Protein AF-A0A538IRC2-F1 (afdb_monomer_lite)

Foldseek 3Di:
DDDQDPVNVVVVVCVVCVVCVVVVVVVVVVVVCVVDVVVDDDDQPPLRPDDDVSSVVSVVCVVVVPDDPPDDDDDQDDPDPDDCPDPVSVVVVVVVVVVD

pLDDT: mean 81.69, std 11.13, range [45.69, 97.06]

Sequence (100 aa):
METRNFAARAGRRSAQHRKIAIFGWLAFVIVAVFVGGALGTRHIKDENQGNGESRTAAQVIAKAGLKERATEQVLVQSRGSLRAEDPAFRAAVLDVQRRV

Secondary structure (DSSP, 8-state):
-----HHHHHHHHHHHTHHHHHHHHHHHHHHHHHHHHHH---PPPGGGTS-HHHHHHHHHHHHTT-PPP---------SSS--TTSHHHHHHHHHHHHH-

Structure (mmCIF, N/CA/C/O backbone):
data_AF-A0A538IRC2-F1
#
_entry.id   AF-A0A538IRC2-F1
#
loop_
_atom_site.group_PDB
_atom_site.id
_atom_site.type_symbol
_atom_site.label_atom_id
_atom_site.label_alt_id
_atom_site.label_comp_id
_atom_site.label_asym_id
_atom_site.label_entity_id
_atom_site.label_seq_id
_atom_site.pdbx_PDB_ins_code
_atom_site.Cartn_x
_atom_site.Cartn_y
_atom_site.Cartn_z
_atom_site.occupancy
_atom_site.B_iso_or_equiv
_atom_site.auth_seq_id
_atom_site.auth_comp_id
_atom_site.auth_asym_id
_atom_site.auth_atom_id
_atom_site.pdbx_PDB_model_num
ATOM 1 N N . MET A 1 1 ? 34.275 32.747 -28.994 1.00 45.69 1 MET A N 1
ATOM 2 C CA . MET A 1 1 ? 34.131 31.388 -29.557 1.00 45.69 1 MET A CA 1
ATOM 3 C C . MET A 1 1 ? 33.345 30.565 -28.553 1.00 45.69 1 MET A C 1
ATOM 5 O O . MET A 1 1 ? 33.890 30.207 -27.521 1.00 45.69 1 MET A O 1
ATOM 9 N N . GLU A 1 2 ? 32.046 30.386 -28.781 1.00 56.34 2 GLU A N 1
ATOM 10 C CA . GLU A 1 2 ? 31.153 29.717 -27.829 1.00 56.34 2 GLU A CA 1
ATOM 11 C C . GLU A 1 2 ? 31.407 28.203 -27.871 1.00 56.34 2 GLU A C 1
ATOM 13 O O . GLU A 1 2 ? 31.099 27.515 -28.850 1.00 56.34 2 GLU A O 1
ATOM 18 N N . THR A 1 3 ? 32.055 27.684 -26.832 1.00 57.34 3 THR A N 1
ATOM 19 C CA . THR A 1 3 ? 32.285 26.254 -26.635 1.00 57.34 3 THR A CA 1
ATOM 20 C C . THR A 1 3 ? 30.932 25.563 -26.497 1.00 57.34 3 THR A C 1
ATOM 22 O O . THR A 1 3 ? 30.244 25.675 -25.489 1.00 57.34 3 THR A O 1
ATOM 25 N N . ARG A 1 4 ? 30.504 24.857 -27.549 1.00 60.78 4 ARG A N 1
ATOM 26 C CA . ARG A 1 4 ? 29.235 24.116 -27.566 1.00 60.78 4 ARG A CA 1
ATOM 27 C C . ARG A 1 4 ? 29.203 23.094 -26.425 1.00 60.78 4 ARG A C 1
ATOM 29 O O . ARG A 1 4 ? 29.817 22.032 -26.534 1.00 60.78 4 ARG A O 1
ATOM 36 N N . ASN A 1 5 ? 28.445 23.406 -25.376 1.00 73.19 5 ASN A N 1
ATOM 37 C CA . ASN A 1 5 ? 28.228 22.549 -24.213 1.00 73.19 5 ASN A CA 1
ATOM 38 C C . ASN A 1 5 ? 27.756 21.142 -24.629 1.00 73.19 5 ASN A C 1
ATOM 40 O O . ASN A 1 5 ? 26.929 20.990 -25.535 1.00 73.19 5 ASN A O 1
ATOM 44 N N . PHE A 1 6 ? 28.261 20.099 -23.960 1.00 71.12 6 PHE A N 1
ATOM 45 C CA . PHE A 1 6 ? 27.916 18.691 -24.230 1.00 71.12 6 PHE A CA 1
ATOM 46 C C . PHE A 1 6 ? 26.399 18.451 -24.248 1.00 71.12 6 PHE A C 1
ATOM 48 O O . PHE A 1 6 ? 25.894 17.768 -25.140 1.00 71.12 6 PHE A O 1
ATOM 55 N N . ALA A 1 7 ? 25.669 19.099 -23.336 1.00 70.94 7 ALA A N 1
ATOM 56 C CA . ALA A 1 7 ? 24.211 19.065 -23.279 1.00 70.94 7 ALA A CA 1
ATOM 57 C C . ALA A 1 7 ? 23.549 19.596 -24.567 1.00 70.94 7 ALA A C 1
ATOM 59 O O . ALA A 1 7 ? 22.601 18.993 -25.065 1.00 70.94 7 ALA A O 1
ATOM 60 N N . ALA A 1 8 ? 24.088 20.660 -25.176 1.00 69.88 8 ALA A N 1
ATOM 61 C CA . ALA A 1 8 ? 23.563 21.228 -26.420 1.00 69.88 8 ALA A CA 1
ATOM 62 C C . ALA A 1 8 ? 23.820 20.316 -27.636 1.00 69.88 8 ALA A C 1
ATOM 64 O O . ALA A 1 8 ? 22.990 20.227 -28.545 1.00 69.88 8 ALA A O 1
ATOM 65 N N . ARG A 1 9 ? 24.945 19.587 -27.658 1.00 68.50 9 ARG A N 1
ATOM 66 C CA . ARG A 1 9 ? 25.232 18.582 -28.703 1.00 68.50 9 ARG A CA 1
ATOM 67 C C . ARG A 1 9 ? 24.367 17.330 -28.545 1.00 68.50 9 ARG A C 1
ATOM 69 O O . ARG A 1 9 ? 23.848 16.836 -29.548 1.00 68.50 9 ARG A O 1
ATOM 76 N N . ALA A 1 10 ? 24.178 16.860 -27.313 1.00 67.56 10 ALA A N 1
ATOM 77 C CA . ALA A 1 10 ? 23.300 15.736 -26.999 1.00 67.56 10 ALA A CA 1
ATOM 78 C C . ALA A 1 10 ? 21.831 16.062 -27.328 1.00 67.56 10 ALA A C 1
ATOM 80 O O . ALA A 1 10 ? 21.163 15.287 -28.014 1.00 67.56 10 ALA A O 1
ATOM 81 N N . GLY A 1 11 ? 21.364 17.258 -26.955 1.00 64.69 11 GLY A N 1
ATOM 82 C CA . GLY A 1 11 ? 20.019 17.746 -27.267 1.00 64.69 11 GLY A CA 1
ATOM 83 C C . GLY A 1 11 ? 19.762 17.890 -28.769 1.00 64.69 11 GLY A C 1
ATOM 84 O O . GLY A 1 11 ? 18.716 17.463 -29.257 1.00 64.69 11 GLY A O 1
ATOM 85 N N . ARG A 1 12 ? 20.735 18.398 -29.545 1.00 67.44 12 ARG A N 1
ATOM 86 C CA . ARG A 1 12 ? 20.579 18.546 -31.005 1.00 67.44 12 ARG A CA 1
ATOM 87 C C . ARG A 1 12 ? 20.449 17.202 -31.726 1.00 67.44 12 ARG A C 1
ATOM 89 O O . ARG A 1 12 ? 19.615 17.080 -32.621 1.00 67.44 12 ARG A O 1
ATOM 96 N N . ARG A 1 13 ? 21.216 16.185 -31.313 1.00 61.47 13 ARG A N 1
ATOM 97 C CA . ARG A 1 13 ? 21.066 14.810 -31.827 1.00 61.47 13 ARG A CA 1
ATOM 98 C C . ARG A 1 13 ? 19.733 14.178 -31.415 1.00 61.47 13 ARG A C 1
ATOM 100 O O . ARG A 1 13 ? 19.132 13.489 -32.236 1.00 61.47 13 ARG A O 1
ATOM 107 N N . SER A 1 14 ? 19.257 14.452 -30.197 1.00 60.19 14 SER A N 1
ATOM 108 C CA . SER A 1 14 ? 17.951 13.976 -29.719 1.00 60.19 14 SER A CA 1
ATOM 109 C C . SER A 1 14 ? 16.794 14.558 -30.545 1.00 60.19 14 SER A C 1
ATOM 111 O O . SER A 1 14 ? 15.909 13.824 -30.981 1.00 60.19 14 SER A O 1
ATOM 113 N N . ALA A 1 15 ? 16.854 15.853 -30.882 1.00 63.75 15 ALA A N 1
ATOM 114 C CA . ALA A 1 15 ? 15.852 16.512 -31.724 1.00 63.75 15 ALA A CA 1
ATOM 115 C C . ALA A 1 15 ? 15.869 16.021 -33.189 1.00 63.75 15 ALA A C 1
ATOM 117 O O . ALA A 1 15 ? 14.813 15.856 -33.802 1.00 63.75 15 ALA A O 1
ATOM 118 N N . GLN A 1 16 ? 17.054 15.749 -33.751 1.00 69.44 16 GLN A N 1
ATOM 119 C CA . GLN A 1 16 ? 17.197 15.272 -35.135 1.00 69.44 16 GLN A CA 1
ATOM 120 C C . GLN A 1 16 ? 16.758 13.808 -35.316 1.00 69.44 16 GLN A C 1
ATOM 122 O O . GLN A 1 16 ? 16.128 13.484 -36.321 1.00 69.44 16 GLN A O 1
ATOM 127 N N . HIS A 1 17 ? 17.006 12.938 -34.331 1.00 72.44 17 HIS A N 1
ATOM 128 C CA . HIS A 1 17 ? 16.613 11.522 -34.363 1.00 72.44 17 HIS A CA 1
ATOM 129 C C . HIS A 1 17 ? 15.595 11.170 -33.271 1.00 72.44 17 HIS A C 1
ATOM 131 O O . HIS A 1 17 ? 15.711 10.143 -32.602 1.00 72.44 17 HIS A O 1
ATOM 137 N N . ARG A 1 18 ? 14.551 11.998 -33.134 1.00 75.44 18 ARG A N 1
ATOM 138 C CA . ARG A 1 18 ? 13.490 11.852 -32.119 1.00 75.44 18 ARG A CA 1
ATOM 139 C C . ARG A 1 18 ? 12.931 10.431 -31.986 1.00 75.44 18 ARG A C 1
ATOM 141 O O . ARG A 1 18 ? 12.714 9.963 -30.879 1.00 75.44 18 ARG A O 1
ATOM 148 N N . LYS A 1 19 ? 12.755 9.711 -33.104 1.00 76.94 19 LYS A N 1
ATOM 149 C CA . LYS A 1 19 ? 12.246 8.329 -33.098 1.00 76.94 19 LYS A CA 1
ATOM 150 C C . LYS A 1 19 ? 13.201 7.378 -32.369 1.00 76.94 19 LYS A C 1
ATOM 152 O O . LYS A 1 19 ? 12.755 6.614 -31.528 1.00 76.94 19 LYS A O 1
ATOM 157 N N . ILE A 1 20 ? 14.506 7.461 -32.642 1.00 83.50 20 ILE A N 1
ATOM 158 C CA . ILE A 1 20 ? 15.522 6.605 -32.008 1.00 83.50 20 ILE A CA 1
ATOM 159 C C . ILE A 1 20 ? 15.628 6.924 -30.515 1.00 83.50 20 ILE A C 1
ATOM 161 O O . ILE A 1 20 ? 15.700 6.008 -29.704 1.00 83.50 20 ILE A O 1
ATOM 165 N N . ALA A 1 21 ? 15.577 8.207 -30.145 1.00 84.00 21 ALA A N 1
ATOM 166 C CA . ALA A 1 21 ? 15.592 8.618 -28.743 1.00 84.00 21 ALA A CA 1
ATOM 167 C C . ALA A 1 21 ? 14.378 8.071 -27.968 1.00 84.00 21 ALA A C 1
ATOM 169 O O . ALA A 1 21 ? 14.545 7.529 -26.878 1.00 84.00 21 ALA A O 1
ATOM 170 N N . ILE A 1 22 ? 13.177 8.145 -28.555 1.00 86.81 22 ILE A N 1
ATOM 171 C CA . ILE A 1 22 ? 11.945 7.612 -27.954 1.00 86.81 22 ILE A CA 1
ATOM 172 C C . ILE A 1 22 ? 12.010 6.088 -27.828 1.00 86.81 22 ILE A C 1
ATOM 174 O O . ILE A 1 22 ? 11.753 5.564 -26.749 1.00 86.81 22 ILE A O 1
ATOM 178 N N . PHE A 1 23 ? 12.383 5.368 -28.891 1.00 92.44 23 PHE A N 1
ATOM 179 C CA . PHE A 1 23 ? 12.468 3.905 -28.842 1.00 92.44 23 PHE A CA 1
ATOM 180 C C . PHE A 1 23 ? 13.554 3.414 -27.882 1.00 92.44 23 PHE A C 1
ATOM 182 O O . PHE A 1 23 ? 13.325 2.446 -27.164 1.00 92.44 23 PHE A O 1
ATOM 189 N N . GLY A 1 24 ? 14.702 4.093 -27.815 1.00 92.56 24 GLY A N 1
ATOM 190 C CA . GLY A 1 24 ? 15.754 3.778 -26.848 1.00 92.56 24 GLY A CA 1
ATOM 191 C C . GLY A 1 24 ? 15.304 4.008 -25.405 1.00 92.56 24 GLY A C 1
ATOM 192 O O . GLY A 1 24 ? 15.522 3.151 -24.551 1.00 92.56 24 GLY A O 1
ATOM 193 N N . TRP A 1 25 ? 14.618 5.124 -2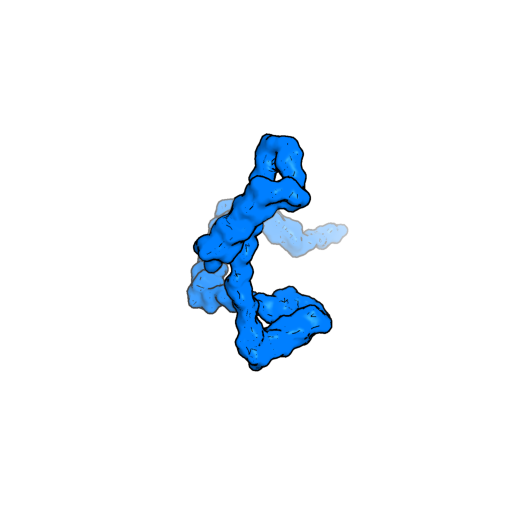5.141 1.00 93.44 25 TRP A N 1
ATOM 194 C CA . TRP A 1 25 ? 14.038 5.396 -23.825 1.00 93.44 25 TRP A CA 1
ATOM 195 C C . TRP A 1 25 ? 12.965 4.367 -23.446 1.00 93.44 25 TRP A C 1
ATOM 197 O O . TRP A 1 25 ? 13.007 3.828 -22.344 1.00 93.44 25 TRP A O 1
ATOM 207 N N . LEU A 1 26 ? 12.058 4.024 -24.367 1.00 95.88 26 LEU A N 1
ATOM 208 C CA . LEU A 1 26 ? 11.038 2.997 -24.137 1.00 95.88 26 LEU A CA 1
ATOM 209 C C . LEU A 1 26 ? 11.659 1.625 -23.872 1.00 95.88 26 LEU A C 1
ATOM 211 O O . LEU A 1 26 ? 11.253 0.950 -22.932 1.00 95.88 26 LEU A O 1
ATOM 215 N N . ALA A 1 27 ? 12.661 1.223 -24.656 1.00 96.00 27 ALA A N 1
ATOM 216 C CA . ALA A 1 27 ? 13.372 -0.033 -24.441 1.00 96.00 27 ALA A CA 1
ATOM 217 C C . ALA A 1 27 ? 14.030 -0.073 -23.054 1.00 96.00 27 ALA A C 1
ATOM 219 O O . ALA A 1 27 ? 13.901 -1.068 -22.343 1.00 96.00 27 ALA A O 1
ATOM 220 N N . PHE A 1 28 ? 14.669 1.022 -22.633 1.00 96.25 28 PHE A N 1
ATOM 221 C CA . PHE A 1 28 ? 15.228 1.145 -21.287 1.00 96.25 28 PHE A CA 1
ATOM 222 C C . PHE A 1 28 ? 14.156 1.010 -20.195 1.00 96.25 28 PHE A C 1
ATOM 224 O O . PHE A 1 28 ? 14.354 0.254 -19.246 1.00 96.25 28 PHE A O 1
ATOM 231 N N . VAL A 1 29 ? 13.011 1.689 -20.337 1.00 96.50 29 VAL A N 1
ATOM 232 C CA . VAL A 1 29 ? 11.895 1.594 -19.379 1.00 96.50 29 VAL A CA 1
ATOM 233 C C . VAL A 1 29 ? 11.362 0.166 -19.296 1.00 96.50 29 VAL A C 1
ATOM 235 O O . VAL A 1 29 ? 11.179 -0.346 -18.195 1.00 96.50 29 VAL A O 1
ATOM 238 N N . ILE A 1 30 ? 11.160 -0.496 -20.437 1.00 97.06 30 ILE A N 1
ATOM 239 C CA . ILE A 1 30 ? 10.709 -1.891 -20.492 1.00 97.06 30 ILE A CA 1
ATOM 240 C C . ILE A 1 30 ? 11.677 -2.784 -19.709 1.00 97.06 30 ILE A C 1
ATOM 242 O O . ILE A 1 30 ? 11.251 -3.519 -18.819 1.00 97.06 30 ILE A O 1
ATOM 246 N N . VAL A 1 31 ? 12.980 -2.676 -19.982 1.00 96.25 31 VAL A N 1
ATOM 247 C CA . VAL A 1 31 ? 14.008 -3.442 -19.264 1.00 96.25 31 VAL A CA 1
ATOM 248 C C . VAL A 1 31 ? 13.969 -3.146 -17.763 1.00 96.25 31 VAL A C 1
ATOM 250 O O . VAL A 1 31 ? 13.969 -4.080 -16.965 1.00 96.25 31 VAL A O 1
ATOM 253 N N . ALA A 1 32 ? 13.879 -1.877 -17.362 1.00 94.94 32 ALA A N 1
ATOM 254 C CA . ALA A 1 32 ? 13.826 -1.490 -15.955 1.00 94.94 32 ALA A CA 1
ATOM 255 C C . ALA A 1 32 ? 12.596 -2.064 -15.230 1.00 94.94 32 ALA A C 1
ATOM 257 O O . ALA A 1 32 ? 12.724 -2.543 -14.103 1.00 94.94 32 ALA A O 1
ATOM 258 N N . VAL A 1 33 ? 11.426 -2.067 -15.877 1.00 93.44 33 VAL A N 1
ATOM 259 C CA . VAL A 1 33 ? 10.190 -2.640 -15.320 1.00 93.44 33 VAL A CA 1
ATOM 260 C C . VAL A 1 33 ? 10.311 -4.153 -15.160 1.00 93.44 33 VAL A C 1
ATOM 262 O O . VAL A 1 33 ? 9.991 -4.671 -14.093 1.00 93.44 33 VAL A O 1
ATOM 265 N N . PHE A 1 34 ? 10.810 -4.866 -16.175 1.00 93.94 34 PHE A N 1
ATOM 266 C CA . PHE A 1 34 ? 10.985 -6.320 -16.091 1.00 93.94 34 PHE A CA 1
ATOM 267 C C . PHE A 1 34 ? 12.012 -6.716 -15.027 1.00 93.94 34 PHE A C 1
ATOM 269 O O . PHE A 1 34 ? 11.749 -7.616 -14.233 1.00 93.94 34 PHE A O 1
ATOM 276 N N . VAL A 1 35 ? 13.153 -6.025 -14.970 1.00 93.44 35 VAL A N 1
ATOM 277 C CA . VAL A 1 35 ? 14.189 -6.281 -13.960 1.00 93.44 35 VAL A CA 1
ATOM 278 C C . VAL A 1 35 ? 13.673 -5.956 -12.556 1.00 93.44 35 VAL A C 1
ATOM 280 O O . VAL A 1 35 ? 13.811 -6.777 -11.652 1.00 93.44 35 VAL A O 1
ATOM 283 N N . GLY A 1 36 ? 13.035 -4.797 -12.364 1.00 86.56 36 GLY A N 1
ATOM 284 C CA . GLY A 1 36 ? 12.468 -4.400 -11.072 1.00 86.56 36 GLY A CA 1
ATOM 285 C C . GLY A 1 36 ? 11.345 -5.328 -10.604 1.00 86.56 36 GLY A C 1
ATOM 286 O O . GLY A 1 36 ? 11.298 -5.692 -9.431 1.00 86.56 36 GLY A O 1
ATOM 287 N N . GLY A 1 37 ? 10.483 -5.768 -11.524 1.00 87.00 37 GLY A N 1
ATOM 288 C CA . GLY A 1 37 ? 9.427 -6.738 -11.241 1.00 87.00 37 GLY A CA 1
ATOM 289 C C . GLY A 1 37 ? 9.970 -8.121 -10.876 1.00 87.00 37 GLY A C 1
ATOM 290 O O . GLY A 1 37 ? 9.490 -8.724 -9.920 1.00 87.00 37 GLY A O 1
ATOM 291 N N . ALA A 1 38 ? 10.999 -8.605 -11.580 1.00 85.00 38 ALA A N 1
ATOM 292 C CA . ALA A 1 38 ? 11.610 -9.911 -11.316 1.00 85.00 38 ALA A CA 1
ATOM 293 C C . ALA A 1 38 ? 12.365 -9.968 -9.977 1.00 85.00 38 ALA A C 1
ATOM 295 O O . ALA A 1 38 ? 12.385 -11.011 -9.326 1.00 85.00 38 ALA A O 1
ATOM 296 N N . LEU A 1 39 ? 12.978 -8.858 -9.555 1.00 85.25 39 LEU A N 1
ATOM 297 C CA . LEU A 1 39 ? 13.692 -8.769 -8.275 1.00 85.25 39 LEU A CA 1
ATOM 298 C C . LEU A 1 39 ? 12.752 -8.608 -7.066 1.00 85.25 39 LEU A C 1
ATOM 300 O O . LEU A 1 39 ? 13.172 -8.860 -5.935 1.00 85.25 39 LEU A O 1
ATOM 304 N N . GLY A 1 40 ? 11.490 -8.232 -7.300 1.00 74.38 40 GLY A N 1
ATOM 305 C CA . GLY A 1 40 ? 10.486 -8.004 -6.264 1.00 74.38 40 GLY A CA 1
ATOM 306 C C . GLY 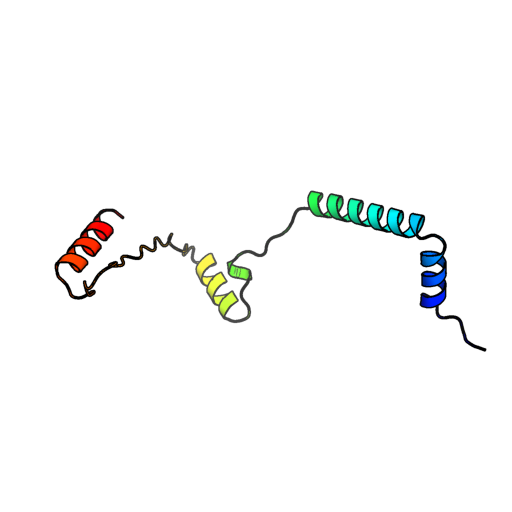A 1 40 ? 10.721 -6.725 -5.449 1.00 74.38 40 GLY A C 1
ATOM 307 O O . GLY A 1 40 ? 11.839 -6.229 -5.297 1.00 74.38 40 GLY A O 1
ATOM 308 N N . THR A 1 41 ? 9.647 -6.165 -4.890 1.00 75.38 41 THR A N 1
ATOM 309 C CA . THR A 1 41 ? 9.706 -4.972 -4.037 1.00 75.38 41 THR A CA 1
ATOM 310 C C . THR A 1 41 ? 9.882 -5.356 -2.570 1.00 75.38 41 THR A C 1
ATOM 312 O O . THR A 1 41 ? 9.075 -6.082 -1.990 1.00 75.38 41 THR A O 1
ATOM 315 N N . ARG A 1 42 ? 10.930 -4.832 -1.921 1.00 78.12 42 ARG A N 1
ATOM 316 C CA . ARG A 1 42 ? 11.057 -4.914 -0.460 1.00 78.12 42 ARG A CA 1
ATOM 317 C C . ARG A 1 42 ? 10.247 -3.797 0.179 1.00 78.12 42 ARG A C 1
ATOM 319 O O . ARG A 1 42 ? 10.686 -2.651 0.219 1.00 78.12 42 ARG A O 1
ATOM 326 N N . HIS A 1 43 ? 9.069 -4.143 0.679 1.00 77.12 43 HIS A N 1
ATOM 327 C CA . HIS A 1 43 ? 8.249 -3.215 1.442 1.00 77.12 43 HIS A CA 1
ATOM 328 C C . HIS A 1 43 ? 8.844 -2.993 2.834 1.00 77.12 43 HIS A C 1
ATOM 330 O O . HIS A 1 43 ? 9.334 -3.921 3.484 1.00 77.12 43 HIS A O 1
ATOM 336 N N . ILE A 1 44 ? 8.815 -1.742 3.285 1.00 77.31 44 ILE A N 1
ATOM 337 C CA . ILE A 1 44 ? 9.170 -1.389 4.656 1.00 77.31 44 ILE A CA 1
ATOM 338 C C . ILE A 1 44 ? 8.062 -1.934 5.558 1.00 77.31 44 ILE A C 1
ATOM 340 O O . ILE A 1 44 ? 6.890 -1.651 5.324 1.00 77.31 44 ILE A O 1
ATOM 344 N N . LYS A 1 45 ? 8.431 -2.722 6.573 1.00 75.38 45 LYS A N 1
ATOM 345 C CA . LYS A 1 45 ? 7.469 -3.210 7.571 1.00 75.38 45 LYS A CA 1
ATOM 346 C C . LYS A 1 45 ? 6.846 -2.035 8.328 1.00 75.38 45 LYS A C 1
ATOM 348 O O . LYS A 1 45 ? 7.536 -1.036 8.530 1.00 75.38 45 LYS A O 1
ATOM 353 N N . ASP A 1 46 ? 5.605 -2.157 8.780 1.00 73.69 46 ASP A N 1
ATOM 354 C CA . ASP A 1 46 ? 4.880 -1.055 9.429 1.00 73.69 46 ASP A CA 1
ATOM 355 C C . ASP A 1 46 ? 5.636 -0.491 10.643 1.00 73.69 46 ASP A C 1
ATOM 357 O O . ASP A 1 46 ? 5.773 0.727 10.775 1.00 73.69 46 ASP A O 1
ATOM 361 N N . GLU A 1 47 ? 6.298 -1.344 11.439 1.00 72.44 47 GLU A N 1
ATOM 362 C CA . GLU A 1 47 ? 7.112 -0.901 12.582 1.00 72.44 47 GLU A CA 1
ATOM 363 C C . GLU A 1 47 ? 8.357 -0.074 12.193 1.00 72.44 47 GLU A C 1
ATOM 365 O O . GLU A 1 47 ? 9.025 0.525 13.036 1.00 72.44 47 GLU A O 1
ATOM 370 N N . ASN A 1 48 ? 8.689 -0.043 10.902 1.00 74.56 48 ASN A N 1
ATOM 371 C CA . ASN A 1 48 ? 9.836 0.643 10.317 1.00 74.56 48 ASN A CA 1
ATOM 372 C C . ASN A 1 48 ? 9.449 1.854 9.450 1.00 74.56 48 ASN A C 1
ATOM 374 O O . ASN A 1 48 ? 10.347 2.483 8.883 1.00 74.56 48 ASN A O 1
ATOM 378 N N . GLN A 1 49 ? 8.161 2.186 9.327 1.00 79.62 49 GLN A N 1
ATOM 379 C CA . GLN A 1 49 ? 7.711 3.378 8.592 1.00 79.62 49 GLN A CA 1
ATOM 380 C C . GLN A 1 49 ? 7.863 4.666 9.419 1.00 79.62 49 GLN A C 1
ATOM 382 O O . GLN A 1 49 ? 8.003 5.748 8.856 1.00 79.62 49 GLN A O 1
ATOM 387 N N . GLY A 1 50 ? 7.880 4.550 10.752 1.00 77.69 50 GLY A N 1
ATOM 388 C CA . GLY A 1 50 ? 8.091 5.675 11.662 1.00 77.69 50 GLY A CA 1
ATOM 389 C C . GLY A 1 50 ? 9.537 6.189 11.702 1.00 77.69 50 GLY A C 1
ATOM 390 O O . GLY A 1 50 ? 10.495 5.485 11.356 1.00 77.69 50 GLY A O 1
ATOM 391 N N . ASN A 1 51 ? 9.691 7.414 12.214 1.00 77.38 51 ASN A N 1
ATOM 392 C CA . ASN A 1 51 ? 10.972 8.098 12.409 1.00 77.38 51 ASN A CA 1
ATOM 393 C C . ASN A 1 51 ? 11.260 8.305 13.907 1.00 77.38 51 ASN A C 1
ATOM 395 O O . ASN A 1 51 ? 10.331 8.477 14.695 1.00 77.38 51 ASN A O 1
ATOM 399 N N . GLY A 1 52 ? 12.540 8.316 14.295 1.00 85.50 52 GLY A N 1
ATOM 400 C CA . GLY A 1 52 ? 12.968 8.623 15.668 1.00 85.50 52 GLY A CA 1
ATOM 401 C C . GLY A 1 52 ? 12.385 7.683 16.731 1.00 85.50 52 GLY A C 1
ATOM 402 O O . GLY A 1 52 ? 12.341 6.467 16.537 1.00 85.50 52 GLY A O 1
ATOM 403 N N . GLU A 1 53 ? 11.928 8.251 17.850 1.00 84.50 53 GLU A N 1
ATOM 404 C CA . GLU A 1 53 ? 11.385 7.502 18.995 1.00 84.50 53 GLU A CA 1
ATOM 405 C C . GLU A 1 53 ? 10.119 6.707 18.652 1.00 84.50 53 GLU A C 1
ATOM 407 O O . GLU A 1 53 ? 9.941 5.596 19.152 1.00 84.50 53 GLU A O 1
ATOM 412 N N . SER A 1 54 ? 9.288 7.202 17.728 1.00 80.56 54 SER A N 1
ATOM 413 C CA . SER A 1 54 ? 8.089 6.493 17.264 1.00 80.56 54 SER A CA 1
ATOM 414 C C . SER A 1 54 ? 8.433 5.167 16.581 1.00 80.56 54 SER A C 1
ATOM 416 O O . SER A 1 54 ? 7.728 4.175 16.760 1.00 80.56 54 SER A O 1
ATOM 418 N N . ARG A 1 55 ? 9.553 5.115 15.843 1.00 83.62 55 ARG A N 1
ATOM 419 C CA . ARG A 1 55 ? 10.072 3.869 15.256 1.00 83.62 55 ARG A CA 1
ATOM 420 C C . ARG A 1 55 ? 10.493 2.888 16.343 1.00 83.62 55 ARG A C 1
ATOM 422 O O . ARG A 1 55 ? 10.168 1.707 16.278 1.00 83.62 55 ARG A O 1
ATOM 429 N N . THR A 1 56 ? 11.220 3.381 17.343 1.00 82.81 56 THR A N 1
ATOM 430 C CA . THR A 1 56 ? 11.709 2.566 18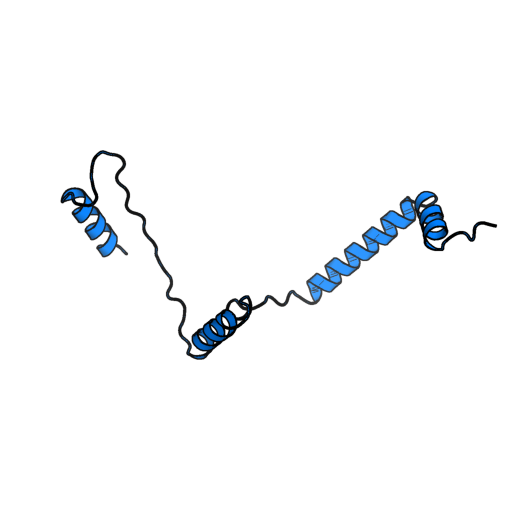.458 1.00 82.81 56 THR A CA 1
ATOM 431 C C . THR A 1 56 ? 10.545 1.965 19.237 1.00 82.81 56 THR A C 1
ATOM 433 O O . THR A 1 56 ? 10.546 0.763 19.492 1.00 82.81 56 THR A O 1
ATOM 436 N N . ALA A 1 57 ? 9.519 2.762 19.541 1.00 82.50 57 ALA A N 1
ATOM 437 C CA . ALA A 1 57 ? 8.310 2.287 20.205 1.00 82.50 57 ALA A CA 1
ATOM 438 C C . ALA A 1 57 ? 7.600 1.195 19.387 1.00 82.50 57 ALA A C 1
ATOM 440 O O . ALA A 1 57 ? 7.331 0.116 19.916 1.00 82.50 57 ALA A O 1
ATOM 441 N N . ALA A 1 58 ? 7.378 1.420 18.087 1.00 82.25 58 ALA A N 1
ATOM 442 C CA . ALA A 1 58 ? 6.740 0.436 17.211 1.00 82.25 58 ALA A CA 1
ATOM 443 C C . ALA A 1 58 ? 7.542 -0.876 17.117 1.00 82.25 58 ALA A C 1
ATOM 445 O O . ALA A 1 58 ? 6.977 -1.968 17.192 1.00 82.25 58 ALA A O 1
ATOM 446 N N . GLN A 1 59 ? 8.874 -0.794 17.036 1.00 83.81 59 GLN A N 1
ATOM 447 C CA . GLN A 1 59 ? 9.743 -1.973 17.049 1.00 83.81 59 GLN A CA 1
ATOM 448 C C . GLN A 1 59 ? 9.700 -2.730 18.381 1.00 83.81 59 GLN A C 1
ATOM 450 O O . GLN A 1 59 ? 9.778 -3.958 18.378 1.00 83.81 59 GLN A O 1
ATOM 455 N N . VAL A 1 60 ? 9.603 -2.030 19.515 1.00 84.69 60 VAL A N 1
ATOM 456 C CA . VAL A 1 60 ? 9.480 -2.658 20.841 1.00 84.69 60 VAL A CA 1
ATOM 457 C C . VAL A 1 60 ? 8.148 -3.396 20.964 1.00 84.69 60 VAL A C 1
ATOM 459 O O . VAL A 1 60 ? 8.144 -4.554 21.376 1.00 84.69 60 VAL A O 1
ATOM 462 N N . ILE A 1 61 ? 7.044 -2.777 20.538 1.00 82.81 61 ILE A N 1
ATOM 463 C CA . ILE A 1 61 ? 5.707 -3.394 20.516 1.00 82.81 61 ILE A CA 1
ATOM 464 C C . ILE A 1 61 ? 5.720 -4.661 19.647 1.00 82.81 61 ILE A C 1
ATOM 466 O O . ILE A 1 61 ? 5.316 -5.733 20.106 1.00 82.81 61 ILE A O 1
ATOM 470 N N . ALA A 1 62 ? 6.278 -4.571 18.436 1.00 81.75 62 ALA A N 1
ATOM 471 C CA . ALA A 1 62 ? 6.400 -5.708 17.526 1.00 81.75 62 ALA A CA 1
ATOM 472 C C . ALA A 1 62 ? 7.276 -6.838 18.103 1.00 81.75 62 ALA A C 1
ATOM 474 O O . ALA A 1 62 ? 6.903 -8.011 18.028 1.00 81.75 62 ALA A O 1
ATOM 475 N N . LYS A 1 63 ? 8.419 -6.507 18.726 1.00 82.19 63 LYS A N 1
ATOM 476 C CA . LYS A 1 63 ? 9.310 -7.485 19.385 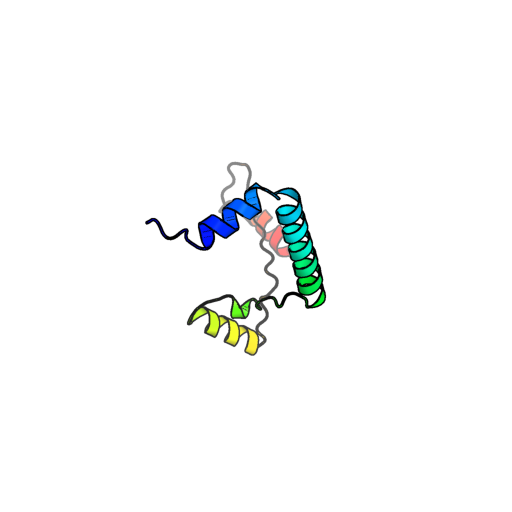1.00 82.19 63 LYS A CA 1
ATOM 477 C C . LYS A 1 63 ? 8.662 -8.163 20.589 1.00 82.19 63 LYS A C 1
ATOM 479 O O . LYS A 1 63 ? 8.930 -9.336 20.827 1.00 82.19 63 LYS A O 1
ATOM 484 N N . ALA A 1 64 ? 7.819 -7.448 21.329 1.00 83.12 64 ALA A N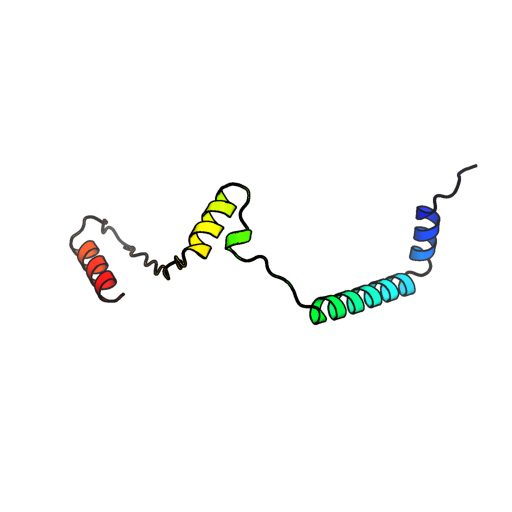 1
ATOM 485 C CA . ALA A 1 64 ? 7.063 -7.993 22.452 1.00 83.12 64 ALA A CA 1
ATOM 486 C C . ALA A 1 64 ? 5.917 -8.926 22.011 1.00 83.12 64 ALA A C 1
ATOM 488 O O . ALA A 1 64 ? 5.232 -9.493 22.858 1.00 83.12 64 ALA A O 1
ATOM 489 N N . GLY A 1 65 ? 5.685 -9.088 20.700 1.00 76.75 65 GLY A N 1
ATOM 490 C CA . GLY A 1 65 ? 4.595 -9.906 20.171 1.00 76.75 65 GLY A CA 1
ATOM 491 C C . GLY A 1 65 ? 3.210 -9.319 20.452 1.00 76.75 65 GLY A C 1
ATOM 492 O O . GLY A 1 65 ? 2.205 -10.018 20.305 1.00 76.75 65 GLY A O 1
ATOM 493 N N . LEU A 1 66 ? 3.149 -8.044 20.852 1.00 74.81 66 LEU A N 1
ATOM 494 C CA . LEU A 1 66 ? 1.907 -7.316 21.053 1.00 74.81 66 LEU A CA 1
ATOM 495 C C . LEU A 1 66 ? 1.310 -7.048 19.672 1.00 74.81 66 LEU A C 1
ATOM 497 O O . LEU A 1 66 ? 1.690 -6.108 18.980 1.00 74.81 66 LEU A O 1
ATOM 501 N N . LYS A 1 67 ? 0.413 -7.934 19.238 1.00 65.69 67 LYS A N 1
ATOM 502 C CA . LYS A 1 67 ? -0.341 -7.729 18.004 1.00 65.69 67 LYS A CA 1
ATOM 503 C C . LYS A 1 67 ? -1.334 -6.597 18.223 1.00 65.69 67 LYS A C 1
ATOM 505 O O . LYS A 1 67 ? -2.059 -6.601 19.220 1.00 65.69 67 LYS A O 1
ATOM 510 N N . GLU A 1 68 ? -1.397 -5.679 17.264 1.00 65.94 68 GLU A N 1
ATOM 511 C CA . GLU A 1 68 ? -2.534 -4.776 17.121 1.00 65.94 68 GLU A CA 1
ATOM 512 C C . GLU A 1 68 ? -3.793 -5.651 17.102 1.00 65.94 68 GLU A C 1
ATOM 514 O O . GLU A 1 68 ? -3.914 -6.570 16.282 1.00 65.94 68 GLU A O 1
ATOM 519 N N . ARG A 1 69 ? -4.694 -5.463 18.070 1.00 65.06 69 ARG A N 1
ATOM 520 C CA . ARG A 1 69 ? -5.960 -6.194 18.032 1.00 65.06 69 ARG A CA 1
ATOM 521 C C . ARG A 1 69 ? -6.733 -5.680 16.827 1.00 65.06 69 ARG A C 1
ATOM 523 O O . ARG A 1 69 ? -6.741 -4.476 16.574 1.00 65.06 69 ARG A O 1
ATOM 530 N N . ALA A 1 70 ? -7.389 -6.585 16.103 1.00 64.62 70 ALA A N 1
ATOM 531 C CA . ALA A 1 70 ? -8.355 -6.182 15.093 1.00 64.62 70 ALA A CA 1
ATOM 532 C C . ALA A 1 70 ? -9.359 -5.237 15.768 1.00 64.62 70 ALA A C 1
ATOM 534 O O . ALA A 1 70 ? -10.047 -5.627 16.711 1.00 64.62 70 ALA A O 1
ATOM 535 N N . THR A 1 71 ? -9.339 -3.967 15.368 1.00 70.00 71 THR A N 1
ATOM 536 C CA . THR A 1 71 ? -10.207 -2.947 15.949 1.00 70.00 71 THR A CA 1
ATOM 537 C C . THR A 1 71 ? -11.449 -2.887 15.087 1.00 70.00 71 THR A C 1
ATOM 539 O O . THR A 1 71 ? -11.417 -2.357 13.980 1.00 70.00 71 THR A O 1
ATOM 542 N N . GLU A 1 72 ? -12.540 -3.464 15.577 1.00 78.88 72 GLU A N 1
ATOM 543 C CA . GLU A 1 72 ? -13.853 -3.241 14.987 1.00 78.88 72 GLU A CA 1
ATOM 544 C C . GLU A 1 72 ? -14.424 -1.946 15.563 1.00 78.88 72 GLU A C 1
ATOM 546 O O . GLU A 1 72 ? -14.655 -1.822 16.766 1.00 78.88 72 GLU A O 1
ATOM 551 N N . GLN A 1 73 ? -14.602 -0.948 14.698 1.00 85.44 73 GLN A N 1
ATOM 552 C CA . GLN A 1 73 ? -15.158 0.346 15.073 1.00 85.44 73 GLN A CA 1
ATOM 553 C C . GLN A 1 73 ? -16.555 0.495 14.472 1.00 85.44 73 GLN A C 1
ATOM 555 O O . GLN A 1 73 ? -16.710 0.623 13.258 1.00 85.44 73 GLN A O 1
ATOM 560 N N . VAL A 1 74 ? -17.577 0.515 15.331 1.00 88.50 74 VAL A N 1
ATOM 561 C CA . VAL A 1 74 ? -18.973 0.723 14.924 1.00 88.50 74 VAL A CA 1
ATOM 562 C C . VAL A 1 74 ? -19.431 2.120 15.330 1.00 88.50 74 VAL A C 1
ATOM 564 O O . VAL A 1 74 ? -19.454 2.463 16.511 1.00 88.50 74 VAL A O 1
ATOM 567 N N . LEU A 1 75 ? -19.818 2.933 14.343 1.00 90.38 75 LEU A N 1
ATOM 568 C CA . LEU A 1 75 ? -20.436 4.237 14.572 1.00 90.38 75 LEU A CA 1
ATOM 569 C C . LEU A 1 75 ? -21.962 4.084 14.625 1.00 90.38 75 LEU A C 1
ATOM 571 O O . LEU A 1 75 ? -22.594 3.772 13.618 1.00 90.38 75 LEU A O 1
ATOM 575 N N . VAL A 1 76 ? -22.557 4.347 15.789 1.00 89.69 76 VAL A N 1
ATOM 576 C CA . VAL A 1 76 ? -24.016 4.391 15.968 1.00 89.69 76 VAL A CA 1
ATOM 577 C C . VAL A 1 76 ? -24.463 5.850 15.931 1.00 89.69 76 VAL A C 1
ATOM 579 O O . VAL A 1 76 ? -24.025 6.652 16.752 1.00 89.69 76 VAL A O 1
ATOM 582 N N . GLN A 1 77 ? -25.328 6.207 14.980 1.00 91.31 77 GLN A N 1
ATOM 583 C CA . GLN A 1 77 ? -25.808 7.579 14.796 1.00 91.31 77 GLN A CA 1
ATOM 584 C C . GLN A 1 77 ? -27.332 7.611 14.641 1.00 91.31 77 GLN A C 1
ATOM 586 O O . GLN A 1 77 ? -27.906 6.801 13.911 1.00 91.31 77 GLN A O 1
ATOM 591 N N . SER A 1 78 ? -27.994 8.568 15.300 1.00 90.00 78 SER A N 1
ATOM 592 C CA . SER A 1 78 ? -29.422 8.831 15.102 1.00 90.00 78 SER A CA 1
ATOM 593 C C . SER A 1 78 ? -29.613 9.805 13.927 1.00 90.00 78 SER A C 1
ATOM 595 O O . SER A 1 78 ? -28.847 10.751 13.754 1.00 90.00 78 SER A O 1
ATOM 597 N N . ARG A 1 79 ? -30.628 9.577 13.085 1.00 86.06 79 ARG A N 1
ATOM 598 C CA . ARG A 1 79 ? -30.997 10.491 11.979 1.00 86.06 79 ARG A CA 1
ATOM 599 C C . ARG A 1 79 ? -32.029 11.552 12.393 1.00 86.06 79 ARG A C 1
ATOM 601 O O . ARG A 1 79 ? -32.565 12.243 11.535 1.00 86.06 79 ARG A O 1
ATOM 608 N N . GLY A 1 80 ? -32.353 11.637 13.683 1.00 84.31 80 GLY A N 1
ATOM 609 C CA . GLY A 1 80 ? -33.444 12.458 14.214 1.00 84.31 80 GLY A CA 1
ATOM 610 C C . GLY A 1 80 ? -33.014 13.287 15.421 1.00 84.31 80 GLY A C 1
ATOM 611 O O . GLY A 1 80 ? -31.840 13.592 15.589 1.00 84.31 80 GLY A O 1
ATOM 612 N N . SER A 1 81 ? -33.966 13.636 16.284 1.00 85.25 81 SER A N 1
ATOM 613 C CA . SER A 1 81 ? -33.724 14.451 17.485 1.00 85.25 81 SER A CA 1
ATOM 614 C C . SER A 1 81 ? -33.188 13.668 18.689 1.00 85.25 81 SER A C 1
ATOM 616 O O . SER A 1 81 ? -32.967 14.268 19.738 1.00 85.25 81 SER A O 1
ATOM 618 N N . LEU A 1 82 ? -33.017 12.347 18.557 1.00 89.69 82 LEU A N 1
ATOM 619 C CA . LEU A 1 82 ? -32.533 11.485 19.633 1.00 89.69 82 LEU A CA 1
ATOM 620 C C . LEU A 1 82 ? -31.084 11.836 19.978 1.00 89.69 82 LEU A C 1
ATOM 622 O O . LEU A 1 82 ? -30.198 11.747 19.121 1.00 89.69 82 LEU A O 1
ATOM 626 N N . ARG A 1 83 ? -30.857 12.207 21.235 1.00 89.69 83 ARG A N 1
ATOM 627 C CA . ARG A 1 83 ? -29.553 12.512 21.820 1.00 89.69 83 ARG A CA 1
ATOM 628 C C . ARG A 1 83 ? -28.909 11.243 22.369 1.00 89.69 83 ARG A C 1
ATOM 630 O O . ARG A 1 83 ? -29.571 10.242 22.632 1.00 89.69 83 ARG A O 1
ATOM 637 N N . ALA A 1 84 ? -27.602 11.307 22.603 1.00 87.31 84 ALA A N 1
ATOM 638 C CA . ALA A 1 84 ? -26.847 10.193 23.172 1.00 87.31 84 ALA A CA 1
ATOM 639 C C . ALA A 1 84 ? -27.338 9.787 24.577 1.00 87.31 84 ALA A C 1
ATOM 641 O O . ALA A 1 84 ? -27.146 8.646 24.999 1.00 87.31 84 ALA A O 1
ATOM 642 N N . GLU A 1 85 ? -27.969 10.717 25.301 1.00 90.19 85 GLU A N 1
ATOM 643 C CA . GLU A 1 85 ? -28.506 10.471 26.639 1.00 90.19 85 GLU A CA 1
ATOM 644 C C . GLU A 1 85 ? -29.820 9.672 26.624 1.00 90.19 85 GLU A C 1
ATOM 646 O O . GLU A 1 85 ? -30.158 9.051 27.640 1.00 90.19 85 GLU A O 1
ATOM 651 N N . ASP A 1 86 ? -30.538 9.670 25.493 1.00 93.56 86 ASP A N 1
ATOM 652 C CA . ASP A 1 86 ? -31.890 9.128 25.409 1.00 93.56 86 ASP A CA 1
ATOM 653 C C . ASP A 1 86 ? -31.903 7.609 25.643 1.00 93.56 86 ASP A C 1
ATOM 655 O O . ASP A 1 86 ? -31.095 6.878 25.051 1.00 93.56 86 ASP A O 1
ATOM 659 N N . PRO A 1 87 ? -32.854 7.087 26.445 1.00 94.19 87 PRO A N 1
ATOM 660 C CA . PRO A 1 87 ? -32.928 5.658 26.754 1.00 94.19 87 PRO A CA 1
ATOM 661 C C . PRO A 1 87 ? -33.003 4.770 25.507 1.00 94.19 87 PRO A C 1
ATOM 663 O O . PRO A 1 87 ? -32.372 3.716 25.456 1.00 94.19 87 PRO A O 1
ATOM 666 N N . ALA A 1 88 ? -33.726 5.219 24.476 1.00 91.25 88 ALA A N 1
ATOM 667 C CA . ALA A 1 88 ? -33.864 4.494 23.216 1.00 91.25 88 ALA A CA 1
ATOM 668 C C . ALA A 1 88 ? -32.537 4.403 22.441 1.00 91.25 88 ALA A C 1
ATOM 670 O O . ALA A 1 88 ? -32.219 3.351 21.886 1.00 91.25 88 ALA A O 1
ATOM 671 N N . PHE A 1 89 ? -31.735 5.473 22.435 1.00 93.62 89 PHE A N 1
ATOM 672 C CA . PHE A 1 89 ? -30.431 5.475 21.774 1.00 93.62 89 PHE A CA 1
ATOM 673 C C . PHE A 1 89 ? -29.437 4.572 22.514 1.00 93.62 89 PHE A C 1
ATOM 675 O O . PHE A 1 89 ? -28.759 3.752 21.894 1.00 93.62 89 PHE A O 1
ATOM 682 N N . ARG A 1 90 ? -29.417 4.634 23.853 1.00 93.94 90 ARG A N 1
ATOM 683 C CA . ARG A 1 90 ? -28.613 3.724 24.688 1.00 93.94 90 ARG A CA 1
ATOM 684 C C . ARG A 1 90 ? -28.977 2.257 24.476 1.00 93.94 90 ARG A C 1
ATOM 686 O O . ARG A 1 90 ? -28.080 1.423 24.382 1.00 93.94 90 ARG A O 1
ATOM 693 N N . ALA A 1 91 ? -30.266 1.938 24.357 1.00 94.25 91 ALA A N 1
ATOM 694 C CA . ALA A 1 91 ? -30.711 0.576 24.074 1.00 94.25 91 ALA A CA 1
ATOM 695 C C . ALA A 1 91 ? -30.182 0.064 22.722 1.00 94.25 91 ALA A C 1
ATOM 697 O O . ALA A 1 91 ? -29.744 -1.082 22.641 1.00 94.25 91 ALA A O 1
ATOM 698 N N . ALA A 1 92 ? -30.159 0.914 21.690 1.00 92.62 92 ALA A N 1
ATOM 699 C CA . ALA A 1 92 ? -29.595 0.565 20.386 1.00 92.62 92 ALA A CA 1
ATOM 700 C C . ALA A 1 92 ? -28.075 0.336 20.447 1.00 92.62 92 ALA A C 1
ATOM 702 O O . ALA A 1 92 ? -27.580 -0.633 19.878 1.00 92.62 92 ALA A O 1
ATOM 703 N N . VAL A 1 93 ? -27.333 1.169 21.186 1.00 93.81 93 VAL A N 1
ATOM 704 C CA . VAL A 1 93 ? -25.888 0.964 21.405 1.00 93.81 93 VAL A CA 1
ATOM 705 C C . VAL A 1 93 ? -25.621 -0.369 22.116 1.00 93.81 93 VAL A C 1
ATOM 707 O O . VAL A 1 93 ? -24.747 -1.122 21.694 1.00 93.81 93 VAL A O 1
ATOM 710 N N . LEU A 1 94 ? -26.401 -0.700 23.151 1.00 94.69 94 LEU A N 1
ATOM 711 C CA . LEU A 1 94 ? -26.285 -1.972 23.879 1.00 94.69 94 LEU A CA 1
ATOM 712 C C . LEU A 1 94 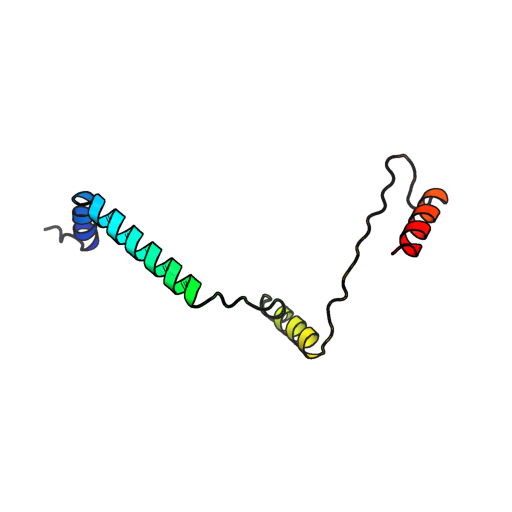? -26.682 -3.191 23.036 1.00 94.69 94 LEU A C 1
ATOM 714 O O . LEU A 1 94 ? -26.194 -4.296 23.271 1.00 94.69 94 LEU A O 1
ATOM 718 N N . ASP A 1 95 ? -27.601 -3.031 22.087 1.00 94.12 95 ASP A N 1
ATOM 719 C CA . ASP A 1 95 ? -27.929 -4.082 21.124 1.00 94.12 95 ASP A CA 1
ATOM 720 C C . ASP A 1 95 ? -26.760 -4.330 20.162 1.00 94.12 95 ASP A C 1
ATOM 722 O O . ASP A 1 95 ? -26.358 -5.477 19.991 1.00 94.12 95 ASP A O 1
ATOM 726 N N . VAL A 1 96 ? -26.147 -3.270 19.626 1.00 92.75 96 VAL A N 1
ATOM 727 C CA . VAL A 1 96 ? -24.950 -3.373 18.773 1.00 92.75 96 VAL A CA 1
ATOM 728 C C . VAL A 1 96 ? -23.788 -4.018 19.529 1.00 92.75 96 VAL A C 1
ATOM 730 O O . VAL A 1 96 ? -23.203 -4.972 19.029 1.00 92.75 96 VAL A O 1
ATOM 733 N N . GLN A 1 97 ? -23.502 -3.574 20.755 1.00 91.88 97 GLN A N 1
ATOM 734 C CA . GLN A 1 97 ? -22.419 -4.124 21.578 1.00 91.88 97 GLN A CA 1
ATOM 735 C C . GLN A 1 97 ? -22.586 -5.622 21.883 1.00 91.88 97 GLN A C 1
ATOM 737 O O . GLN A 1 97 ? -21.601 -6.306 22.110 1.00 91.88 97 GLN A O 1
ATOM 742 N N . ARG A 1 98 ? -23.820 -6.142 21.928 1.00 93.69 98 ARG A N 1
ATOM 743 C CA . ARG A 1 98 ? -24.068 -7.575 22.169 1.00 93.69 98 ARG A CA 1
ATOM 744 C C . ARG A 1 98 ? -23.914 -8.443 20.923 1.00 93.69 98 ARG A C 1
ATOM 746 O O . ARG A 1 98 ? -23.872 -9.663 21.054 1.00 93.69 98 ARG A O 1
ATOM 753 N N . ARG A 1 99 ? -23.927 -7.838 19.737 1.00 88.75 99 ARG A N 1
ATOM 754 C CA . ARG A 1 99 ? -23.894 -8.540 18.445 1.00 88.75 99 ARG A CA 1
ATOM 755 C C . ARG A 1 99 ? -22.508 -8.556 17.804 1.00 88.75 99 ARG A C 1
ATOM 757 O O . ARG A 1 99 ? -22.335 -9.269 16.819 1.00 88.75 99 ARG A O 1
ATOM 764 N N . VAL A 1 100 ? -21.588 -7.760 18.339 1.00 79.50 100 VAL A N 1
ATOM 765 C CA . VAL A 1 100 ? -20.173 -7.664 17.962 1.00 79.50 100 VAL A CA 1
ATOM 766 C C . VAL A 1 100 ? -19.351 -8.351 19.043 1.00 79.50 100 VAL A C 1
ATOM 768 O O . VAL A 1 100 ? -18.476 -9.167 18.691 1.00 79.50 100 VAL A O 1
#

Radius of gyration: 30.22 Å; chains: 1; bounding box: 68×41×62 Å